Protein AF-A0A920DQY4-F1 (afdb_monomer)

Nearest PDB structures (foldseek):
  8xi3-assembly1_B  TM=8.177E-01  e=1.450E-01  Mus musculus
  8gg8-assembly1_B  TM=8.159E-01  e=5.086E-01  Homo sapiens
  5m8c-assembly2_B  TM=7.732E-01  e=5.086E-01  Saccharomyces cerevisiae
  9cny-assembly1_B  TM=6.559E-01  e=1.634E-01  Escherichia coli
  8ro2-assembly1_T  TM=5.358E-01  e=4.005E-01  Homo sapiens

Secondary structure (DSSP, 8-state):
--HHHHHHHHHHHHHHHTT-----------SS--SSEEEEEESSSSEEEEEETTS-EEEEETTT--EEEEEPPP-----

Radius of gyration: 25.87 Å; Cα contacts (8 Å, |Δi|>4): 91; chains: 1; bounding box: 51×22×81 Å

Sequence (79 aa):
MNSLLNKTFFLIIFLYSQFIKSYEFNIRQVGDTFDDPWSLAFIDEDKFLLSEMPGNLKVISLDTGELIYSVKRGTASSI

Structure (mmCIF, N/CA/C/O backbone):
data_AF-A0A920DQY4-F1
#
_entry.id   AF-A0A920DQY4-F1
#
loop_
_atom_site.group_PDB
_atom_site.id
_atom_site.type_symbol
_atom_site.label_atom_id
_atom_site.label_alt_id
_atom_site.label_comp_id
_atom_site.label_asym_id
_atom_site.label_entity_id
_atom_site.label_seq_id
_atom_site.pdbx_PDB_ins_code
_atom_site.Cartn_x
_atom_site.Cartn_y
_atom_site.Cartn_z
_atom_site.occupancy
_atom_site.B_iso_or_equiv
_atom_site.auth_seq_id
_atom_site.auth_comp_id
_atom_site.auth_asym_id
_atom_site.auth_atom_id
_atom_site.pdbx_PDB_model_num
ATOM 1 N N . MET A 1 1 ? -30.868 14.633 53.009 1.00 53.66 1 MET A N 1
ATOM 2 C CA . MET A 1 1 ? -31.216 13.412 52.254 1.00 53.66 1 MET A CA 1
ATOM 3 C C . MET A 1 1 ? -30.210 13.152 51.116 1.00 53.66 1 MET A C 1
ATOM 5 O O . MET A 1 1 ? -30.603 12.696 50.055 1.00 53.66 1 MET A O 1
ATOM 9 N N . ASN A 1 2 ? -28.912 13.478 51.285 1.00 64.31 2 ASN A N 1
ATOM 10 C CA . ASN A 1 2 ? -28.100 13.870 50.112 1.00 64.31 2 ASN A CA 1
ATOM 11 C C . ASN A 1 2 ? -26.736 13.151 49.984 1.00 64.31 2 ASN A C 1
ATOM 13 O O . ASN A 1 2 ? -26.173 13.130 48.902 1.00 64.31 2 ASN A O 1
ATOM 17 N N . SER A 1 3 ? -26.183 12.536 51.041 1.00 68.56 3 SER A N 1
ATOM 18 C CA . SER A 1 3 ? -24.823 11.949 50.991 1.00 68.56 3 SER A CA 1
ATOM 19 C C . SER A 1 3 ? -24.763 10.598 50.262 1.00 68.56 3 SER A C 1
ATOM 21 O O . SER A 1 3 ? -23.895 10.387 49.417 1.00 68.56 3 SER A O 1
ATOM 23 N N . LEU A 1 4 ? -25.716 9.698 50.535 1.00 75.19 4 LEU A N 1
ATOM 24 C CA . LEU A 1 4 ? -25.826 8.411 49.835 1.00 75.19 4 LEU A CA 1
ATOM 25 C C . LEU A 1 4 ? -26.141 8.602 48.348 1.00 75.19 4 LEU A C 1
ATOM 27 O O . LEU A 1 4 ? -25.484 7.992 47.515 1.00 75.19 4 LEU A O 1
ATOM 31 N N . LEU A 1 5 ? -27.068 9.508 48.025 1.00 80.69 5 LEU A N 1
ATOM 32 C CA . LEU A 1 5 ? -27.441 9.826 46.646 1.00 80.69 5 LEU A CA 1
ATOM 33 C C . LEU A 1 5 ? -26.238 10.347 45.840 1.00 80.69 5 LEU A C 1
ATOM 35 O O . LEU A 1 5 ? -26.005 9.897 44.722 1.00 80.69 5 LEU A O 1
ATOM 39 N N . ASN A 1 6 ? -25.420 11.219 46.443 1.00 80.62 6 ASN A N 1
ATOM 40 C CA . ASN A 1 6 ? -24.197 11.728 45.822 1.00 80.62 6 ASN A CA 1
ATOM 41 C C . ASN A 1 6 ? -23.171 10.610 45.581 1.00 80.62 6 ASN A C 1
ATOM 43 O O . ASN A 1 6 ? -22.597 10.535 44.500 1.00 80.62 6 ASN A O 1
ATOM 47 N N . LYS A 1 7 ? -22.957 9.710 46.551 1.00 85.31 7 LYS A N 1
ATOM 48 C CA . LYS A 1 7 ? -22.042 8.565 46.382 1.00 85.31 7 LYS A CA 1
ATOM 49 C C . LYS A 1 7 ? -22.499 7.630 45.264 1.00 85.31 7 LYS A C 1
ATOM 51 O O . LYS A 1 7 ? -21.680 7.217 44.450 1.00 85.31 7 LYS A O 1
ATOM 56 N N . THR A 1 8 ? -23.797 7.335 45.198 1.00 89.88 8 THR A N 1
ATOM 57 C CA . THR A 1 8 ? -24.382 6.525 44.123 1.00 89.88 8 THR A CA 1
ATOM 58 C C . THR A 1 8 ? -24.215 7.206 42.765 1.00 89.88 8 THR A C 1
ATOM 60 O O . THR A 1 8 ? -23.840 6.549 41.801 1.00 89.88 8 THR A O 1
ATOM 63 N N . PHE A 1 9 ? -24.406 8.523 42.690 1.00 90.75 9 PHE A N 1
ATOM 64 C CA . PHE A 1 9 ? -24.202 9.300 41.467 1.00 90.75 9 PHE A CA 1
ATOM 65 C C . PHE A 1 9 ? -22.743 9.274 40.980 1.00 90.75 9 PHE A C 1
ATOM 67 O O . PHE A 1 9 ? -22.493 9.007 39.806 1.00 90.75 9 PHE A O 1
ATOM 74 N N . PHE A 1 10 ? -21.770 9.459 41.880 1.00 87.69 10 PHE A N 1
ATOM 75 C CA . PHE A 1 10 ? -20.346 9.330 41.545 1.00 87.69 10 PHE A CA 1
ATOM 76 C C . PHE A 1 10 ? -19.977 7.916 41.085 1.00 87.69 10 PHE A C 1
ATOM 78 O O . PHE A 1 10 ? -19.209 7.770 40.136 1.00 87.69 10 PHE A O 1
ATOM 85 N N . LEU A 1 11 ? -20.542 6.883 41.717 1.00 91.50 11 LEU A N 1
ATOM 86 C CA . LEU A 1 11 ? -20.325 5.492 41.317 1.00 91.50 11 LEU A CA 1
ATOM 87 C C . LEU A 1 11 ? -20.844 5.242 39.896 1.00 91.50 11 LEU A C 1
ATOM 89 O O . LEU A 1 11 ? -20.158 4.618 39.095 1.00 91.50 11 LEU A O 1
ATOM 93 N N . ILE A 1 12 ? -22.024 5.773 39.568 1.00 91.31 12 ILE A N 1
ATOM 94 C CA . ILE A 1 12 ? -22.600 5.683 38.225 1.00 91.31 12 ILE A CA 1
ATOM 95 C C . ILE A 1 12 ? -21.660 6.355 37.218 1.00 91.31 12 ILE A C 1
ATOM 97 O O . ILE A 1 12 ? -21.234 5.700 36.275 1.00 91.31 12 ILE A O 1
ATOM 101 N N . ILE A 1 13 ? -21.245 7.605 37.443 1.00 88.62 13 ILE A N 1
ATOM 102 C CA . ILE A 1 13 ? -20.311 8.303 36.538 1.00 88.62 13 ILE A CA 1
ATOM 103 C C . ILE A 1 13 ? -19.007 7.513 36.349 1.00 88.62 13 ILE A C 1
ATOM 105 O O . ILE A 1 13 ? -18.523 7.375 35.225 1.00 88.62 13 ILE A O 1
ATOM 109 N N . PHE A 1 14 ? -18.453 6.965 37.432 1.00 87.31 14 PHE A N 1
ATOM 110 C CA . PHE A 1 14 ? -17.224 6.176 37.389 1.00 87.31 14 PHE A CA 1
ATOM 111 C C . PHE A 1 14 ? -17.381 4.874 36.590 1.00 87.31 14 PHE A C 1
ATOM 113 O O . PHE A 1 14 ? -16.483 4.507 35.840 1.00 87.31 14 PHE A O 1
ATOM 120 N N . LEU A 1 15 ? -18.523 4.194 36.700 1.00 88.62 15 LEU A N 1
ATOM 121 C CA . LEU A 1 15 ? -18.806 2.991 35.914 1.00 88.62 15 LEU A CA 1
ATOM 122 C C . LEU A 1 15 ? -19.042 3.322 34.433 1.00 8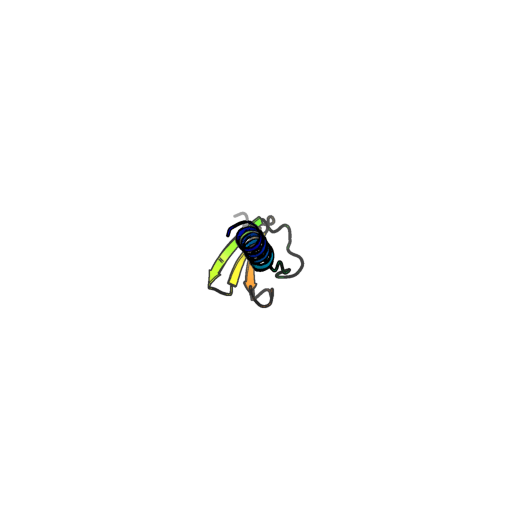8.62 15 LEU A C 1
ATOM 124 O O . LEU A 1 15 ? -18.585 2.583 33.566 1.00 88.62 15 LEU A O 1
ATOM 128 N N . TYR A 1 16 ? -19.699 4.447 34.130 1.00 84.75 16 TYR A N 1
ATOM 129 C CA . TYR A 1 16 ? -19.941 4.892 32.754 1.00 8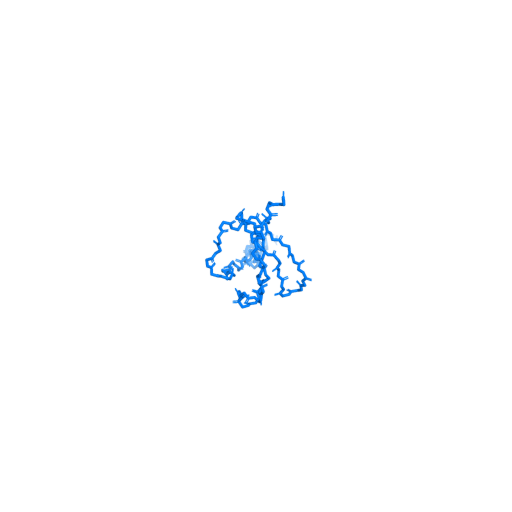4.75 16 TYR A CA 1
ATOM 130 C C . TYR A 1 16 ? -18.665 5.354 32.032 1.00 84.75 16 TYR A C 1
ATOM 132 O O . TYR A 1 16 ? -18.571 5.200 30.815 1.00 84.75 16 TYR A O 1
ATOM 140 N N . SER A 1 17 ? -17.656 5.859 32.750 1.00 79.88 17 SER A N 1
ATOM 141 C CA . SER A 1 17 ? -16.384 6.272 32.135 1.00 79.88 17 SER A CA 1
ATOM 142 C C . SER A 1 17 ? -15.604 5.105 31.516 1.00 79.88 17 SER A C 1
ATOM 144 O O . SER A 1 17 ? -14.879 5.309 30.547 1.00 79.88 17 SER A O 1
ATOM 146 N N . GLN A 1 18 ? -15.807 3.875 32.005 1.00 76.69 18 GLN A N 1
ATOM 147 C CA . GLN A 1 18 ? -15.184 2.664 31.452 1.00 76.69 18 GLN A CA 1
ATOM 148 C C . GLN A 1 18 ? -15.737 2.284 30.067 1.00 76.69 18 GLN A C 1
ATOM 150 O O . GLN A 1 18 ? -15.115 1.510 29.345 1.00 76.69 18 GLN A O 1
ATOM 155 N N . PHE A 1 19 ? -16.901 2.823 29.681 1.00 74.50 19 PHE A N 1
ATOM 156 C CA . PHE A 1 19 ? -17.518 2.584 28.371 1.00 74.50 19 PHE A CA 1
ATOM 157 C C . PHE A 1 19 ? -17.067 3.580 27.297 1.00 74.50 19 PHE A C 1
ATOM 159 O O . PHE A 1 19 ? -17.463 3.447 26.137 1.00 74.50 19 PHE A O 1
ATOM 166 N N . ILE A 1 20 ? -16.229 4.560 27.649 1.00 76.75 20 ILE A N 1
ATOM 167 C CA . ILE A 1 20 ? -15.587 5.436 26.670 1.00 76.75 20 ILE A CA 1
ATOM 168 C C . ILE A 1 20 ? -14.506 4.608 25.973 1.00 76.75 20 ILE A C 1
ATOM 170 O O . ILE A 1 20 ? -13.366 4.527 26.424 1.00 76.75 20 ILE A O 1
ATOM 174 N N . LYS A 1 21 ? -14.885 3.941 24.880 1.00 70.56 21 LYS A N 1
ATOM 175 C CA . LYS A 1 21 ? -13.931 3.239 24.023 1.00 70.56 21 LYS A CA 1
ATOM 176 C C . LYS A 1 21 ? -12.975 4.262 23.418 1.00 70.56 21 LYS A C 1
ATOM 178 O O . LYS A 1 21 ? -13.411 5.201 22.751 1.00 70.56 21 LYS A O 1
ATOM 183 N N . SER A 1 22 ? -11.677 4.076 23.635 1.00 70.06 22 SER A N 1
ATOM 184 C CA . SER A 1 22 ? -10.669 4.752 22.825 1.00 70.06 22 SER A CA 1
ATOM 185 C C . SER A 1 22 ? -10.834 4.316 21.371 1.00 70.06 22 SER A C 1
ATOM 187 O O . SER A 1 22 ? -11.151 3.154 21.115 1.00 70.06 22 SER A O 1
ATOM 189 N N . TYR A 1 23 ? -10.600 5.225 20.423 1.00 77.06 23 TYR A N 1
ATOM 190 C CA . TYR A 1 23 ? -10.454 4.833 19.023 1.00 77.06 23 TYR A CA 1
ATOM 191 C C . TYR A 1 23 ? -9.312 3.819 18.922 1.00 77.06 23 TYR A C 1
ATOM 193 O O . TYR A 1 23 ? -8.156 4.147 19.183 1.00 77.06 23 TYR A O 1
ATOM 201 N N . GLU A 1 24 ? -9.655 2.574 18.608 1.00 79.69 24 GLU A N 1
ATOM 202 C CA . GLU A 1 24 ? -8.689 1.510 18.379 1.00 79.69 24 GLU A CA 1
ATOM 203 C C . GLU A 1 24 ? -8.327 1.524 16.896 1.00 79.69 24 GLU A C 1
ATOM 205 O O . GLU A 1 24 ? -9.142 1.201 16.030 1.00 79.69 24 GLU A O 1
ATOM 210 N N . PHE A 1 25 ? -7.112 1.973 16.592 1.00 85.12 25 PHE A N 1
ATOM 211 C CA . PHE A 1 25 ? -6.592 1.941 15.234 1.00 85.12 25 PHE A CA 1
ATOM 212 C C . PHE A 1 25 ? -6.044 0.543 14.951 1.00 85.12 25 PHE A C 1
ATOM 214 O O . PHE A 1 25 ? -5.063 0.124 15.561 1.00 85.12 25 PHE A O 1
ATOM 221 N N . ASN A 1 26 ? -6.656 -0.167 14.003 1.00 85.38 26 ASN A N 1
ATOM 222 C CA . ASN A 1 26 ? -6.083 -1.397 13.465 1.00 85.38 26 ASN A CA 1
ATOM 223 C C . ASN A 1 26 ? -5.042 -1.039 12.403 1.00 85.38 26 ASN A C 1
ATOM 225 O O . ASN A 1 26 ? -5.382 -0.709 11.267 1.00 85.38 26 ASN A O 1
ATOM 229 N N . ILE A 1 27 ? -3.770 -1.081 12.792 1.00 90.25 27 ILE A N 1
ATOM 230 C CA . ILE A 1 27 ? -2.649 -0.927 11.866 1.00 90.25 27 ILE A CA 1
ATOM 231 C C . ILE A 1 27 ? -2.332 -2.307 11.299 1.00 90.25 27 ILE A C 1
ATOM 233 O O . ILE A 1 27 ? -2.005 -3.228 12.045 1.00 90.25 27 ILE A O 1
ATOM 237 N N . ARG A 1 28 ? -2.412 -2.444 9.975 1.00 91.06 28 ARG A N 1
ATOM 238 C CA . ARG A 1 28 ? -1.993 -3.649 9.257 1.00 91.06 28 ARG A CA 1
ATOM 239 C C . ARG A 1 28 ? -0.944 -3.304 8.214 1.00 91.06 28 ARG A C 1
ATOM 241 O O . ARG A 1 28 ? -0.964 -2.212 7.649 1.00 91.06 28 ARG A O 1
ATOM 248 N N . GLN A 1 29 ? -0.057 -4.251 7.947 1.00 91.25 29 GLN A N 1
ATOM 249 C CA . GLN A 1 29 ? 0.845 -4.161 6.809 1.00 91.25 29 GLN A CA 1
ATOM 250 C C . GLN A 1 29 ? 0.046 -4.354 5.513 1.00 91.25 29 GLN A C 1
ATOM 252 O O . GLN A 1 29 ? -0.818 -5.230 5.437 1.00 91.25 29 GLN A O 1
ATOM 257 N N . VAL A 1 30 ? 0.328 -3.523 4.510 1.00 93.38 30 VAL A N 1
ATOM 258 C CA . VAL A 1 30 ? -0.259 -3.612 3.169 1.00 93.38 30 VAL A CA 1
ATOM 259 C C . VAL A 1 30 ? 0.880 -3.730 2.168 1.00 93.38 30 VAL A C 1
ATOM 261 O O . VAL A 1 30 ? 1.677 -2.804 2.024 1.00 93.38 30 VAL A O 1
ATOM 264 N N . GLY A 1 31 ? 0.944 -4.874 1.494 1.00 88.75 31 GLY A N 1
ATOM 265 C CA . GLY A 1 31 ? 2.031 -5.215 0.586 1.00 88.75 31 GLY A CA 1
ATOM 266 C C . GLY A 1 31 ? 3.273 -5.760 1.285 1.00 88.75 31 GLY A C 1
ATOM 267 O O . GLY A 1 31 ? 3.353 -5.860 2.512 1.00 88.75 31 GLY A O 1
ATOM 268 N N . ASP A 1 32 ? 4.231 -6.164 0.460 1.00 82.44 32 ASP A N 1
ATOM 269 C CA . ASP A 1 32 ? 5.494 -6.748 0.897 1.00 82.44 32 ASP A CA 1
ATOM 270 C C . ASP A 1 32 ? 6.614 -5.690 0.833 1.00 82.44 32 ASP A C 1
ATOM 272 O O . ASP A 1 32 ? 6.415 -4.531 1.201 1.00 82.44 32 ASP A O 1
ATOM 276 N N . THR A 1 33 ? 7.799 -6.064 0.361 1.00 88.19 33 THR A N 1
ATOM 277 C CA . THR A 1 33 ? 8.951 -5.168 0.283 1.00 88.19 33 THR A CA 1
ATOM 278 C C . THR A 1 33 ? 8.858 -4.260 -0.952 1.00 88.19 33 THR A C 1
ATOM 280 O O . THR A 1 33 ? 8.825 -4.733 -2.092 1.00 88.19 33 THR A O 1
ATOM 283 N N . PHE A 1 34 ? 8.839 -2.943 -0.729 1.00 91.44 34 PHE A N 1
ATOM 284 C CA . PHE A 1 34 ? 8.936 -1.907 -1.765 1.00 91.44 34 PHE A CA 1
ATOM 285 C C . PHE A 1 34 ? 10.336 -1.280 -1.777 1.00 91.44 34 PHE A C 1
ATOM 287 O O . PHE A 1 34 ? 11.014 -1.253 -0.752 1.00 91.44 34 PHE A O 1
ATOM 294 N N . ASP A 1 35 ? 10.763 -0.792 -2.938 1.00 92.81 35 ASP A N 1
ATOM 295 C CA . ASP A 1 35 ? 12.083 -0.193 -3.152 1.00 92.81 35 ASP A CA 1
ATOM 296 C C . ASP A 1 35 ? 12.019 1.306 -2.829 1.00 92.81 35 ASP A C 1
ATOM 298 O O . ASP A 1 35 ? 11.598 2.108 -3.662 1.00 92.81 35 ASP A O 1
ATOM 302 N N . ASP A 1 36 ? 12.337 1.667 -1.583 1.00 94.06 36 ASP A N 1
ATOM 303 C CA . ASP A 1 36 ? 12.266 3.038 -1.058 1.00 94.06 36 ASP A CA 1
ATOM 304 C C . ASP A 1 36 ? 10.942 3.759 -1.417 1.00 94.06 36 ASP A C 1
ATOM 306 O O . ASP A 1 36 ? 10.935 4.718 -2.205 1.00 94.06 36 ASP A O 1
ATOM 310 N N . PRO A 1 37 ? 9.789 3.303 -0.878 1.00 94.75 37 PRO A N 1
ATOM 311 C CA . PRO A 1 37 ? 8.488 3.911 -1.151 1.00 94.75 37 PRO A CA 1
ATOM 312 C C . PRO A 1 37 ? 8.487 5.394 -0.761 1.00 94.75 37 PRO A C 1
ATOM 314 O O . PRO A 1 37 ? 8.834 5.761 0.360 1.00 94.75 37 PRO A O 1
ATOM 317 N N . TRP A 1 38 ? 8.084 6.251 -1.697 1.00 95.94 38 TRP A N 1
ATOM 318 C CA . TRP A 1 38 ? 8.258 7.700 -1.610 1.00 95.94 38 TRP A CA 1
ATOM 319 C C . TRP A 1 38 ? 6.939 8.459 -1.433 1.00 95.94 38 TRP A C 1
ATOM 321 O O . TRP A 1 38 ? 6.857 9.395 -0.639 1.00 95.94 38 TRP A O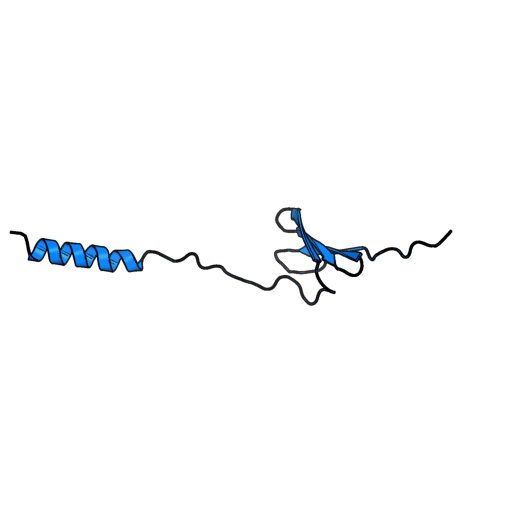 1
ATOM 331 N N . SER A 1 39 ? 5.886 8.073 -2.160 1.00 96.12 39 SER A N 1
ATOM 332 C CA . SER A 1 39 ? 4.552 8.672 -2.017 1.00 96.12 39 SER A CA 1
ATOM 333 C C . SER A 1 39 ? 3.430 7.710 -2.397 1.00 96.12 39 SER A C 1
ATOM 335 O O . SER A 1 39 ? 3.646 6.765 -3.155 1.00 96.12 39 SER A O 1
ATOM 337 N N . LEU A 1 40 ? 2.223 7.975 -1.892 1.00 96.44 40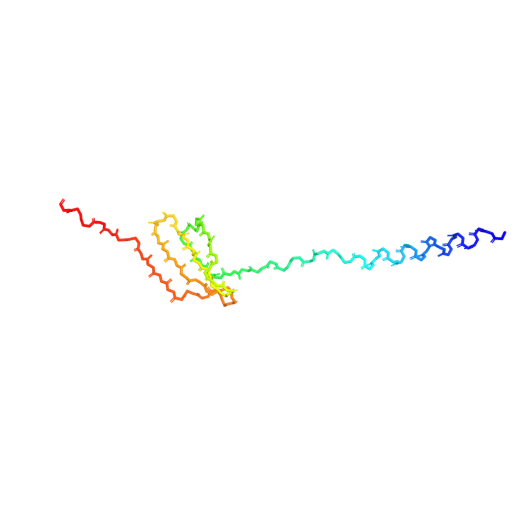 LEU A N 1
ATOM 338 C CA . LEU A 1 40 ? 1.021 7.183 -2.143 1.00 96.44 40 LEU A CA 1
ATOM 339 C C . LEU A 1 40 ? -0.158 8.090 -2.511 1.00 96.44 40 LEU A C 1
ATOM 341 O O . LEU A 1 40 ? -0.345 9.142 -1.899 1.00 96.44 40 LEU A O 1
ATOM 345 N N . ALA A 1 41 ? -0.969 7.662 -3.480 1.00 97.75 41 ALA A N 1
ATOM 346 C CA . ALA A 1 41 ? -2.235 8.301 -3.829 1.00 97.75 41 ALA A CA 1
ATOM 347 C C . ALA A 1 41 ? -3.304 7.250 -4.149 1.00 97.75 41 ALA A C 1
ATOM 349 O O . ALA A 1 41 ? -3.062 6.341 -4.942 1.00 97.75 41 ALA A O 1
ATOM 350 N N . PHE A 1 42 ? -4.494 7.381 -3.567 1.00 97.69 42 PHE A N 1
ATOM 351 C CA . PHE A 1 42 ? -5.627 6.527 -3.922 1.00 97.69 42 PHE A CA 1
ATOM 352 C C . PHE A 1 42 ? -6.083 6.810 -5.352 1.00 97.69 42 PHE A C 1
ATOM 354 O O . PHE A 1 42 ? -6.219 7.969 -5.749 1.00 97.69 42 PHE A O 1
ATOM 361 N N . ILE A 1 43 ? -6.311 5.743 -6.114 1.00 97.06 43 ILE A N 1
ATOM 362 C CA . ILE A 1 43 ? -6.871 5.813 -7.470 1.00 97.06 43 ILE A CA 1
ATOM 363 C C . ILE A 1 43 ? -8.314 5.293 -7.511 1.00 97.06 43 ILE A C 1
ATOM 365 O O . ILE A 1 43 ? -9.064 5.678 -8.403 1.00 97.06 43 ILE A O 1
ATOM 369 N N . ASP A 1 44 ? -8.705 4.471 -6.532 1.00 96.62 44 ASP A N 1
ATOM 370 C CA . ASP A 1 44 ? -10.087 4.130 -6.184 1.00 96.62 44 ASP A CA 1
ATOM 371 C C . ASP A 1 44 ? -10.162 3.659 -4.710 1.00 96.62 44 ASP A C 1
ATOM 373 O O . ASP A 1 44 ? -9.212 3.860 -3.951 1.00 96.62 44 ASP A O 1
ATOM 377 N N . GLU A 1 45 ? -11.295 3.086 -4.287 1.00 96.56 45 GLU A N 1
ATOM 378 C CA . GLU A 1 45 ? -11.534 2.649 -2.899 1.00 96.56 45 GLU A CA 1
ATOM 379 C C . GLU A 1 45 ? -10.628 1.495 -2.436 1.00 96.56 45 GLU A C 1
ATOM 381 O O . GLU A 1 45 ? -10.367 1.376 -1.240 1.00 96.56 45 GLU A O 1
ATOM 386 N N . ASP A 1 46 ? -10.134 0.663 -3.359 1.00 96.50 46 ASP A N 1
ATOM 387 C CA . ASP A 1 46 ? -9.318 -0.519 -3.052 1.00 96.50 46 ASP A CA 1
ATOM 388 C C . ASP A 1 46 ? -7.949 -0.491 -3.747 1.00 96.50 46 ASP A C 1
ATOM 390 O O . ASP A 1 46 ? -7.185 -1.448 -3.699 1.00 96.50 46 ASP A O 1
ATOM 394 N N . LYS A 1 47 ? -7.592 0.597 -4.429 1.00 97.44 47 LYS A N 1
ATOM 395 C CA . LYS A 1 47 ? -6.313 0.690 -5.133 1.00 97.44 47 LYS A CA 1
ATOM 396 C C . LYS A 1 47 ? -5.622 2.000 -4.858 1.00 97.44 47 LYS A C 1
ATOM 398 O O . LYS A 1 47 ? -6.217 3.080 -4.895 1.00 97.44 47 LYS A O 1
ATOM 403 N N . PHE A 1 48 ? -4.313 1.904 -4.691 1.00 97.38 48 PHE A N 1
ATOM 404 C CA . PHE A 1 48 ? -3.447 3.065 -4.612 1.00 97.38 48 PHE A CA 1
ATOM 405 C C . PHE A 1 48 ? -2.271 2.948 -5.573 1.00 97.38 48 PHE A C 1
ATOM 407 O O . PHE A 1 48 ? -1.756 1.865 -5.856 1.00 97.38 48 PHE A O 1
ATOM 414 N N . LEU A 1 49 ? -1.854 4.105 -6.075 1.00 97.44 49 LEU A N 1
ATOM 415 C CA . LEU A 1 49 ? -0.589 4.298 -6.751 1.00 97.44 49 LEU A CA 1
ATOM 416 C C . LEU A 1 49 ? 0.489 4.542 -5.693 1.00 97.44 49 LEU A C 1
ATOM 418 O O . LEU A 1 49 ? 0.342 5.426 -4.850 1.00 97.44 49 LEU A O 1
ATOM 422 N N . LEU A 1 50 ? 1.572 3.782 -5.767 1.00 96.94 50 LEU A N 1
ATOM 423 C CA . LEU A 1 50 ? 2.780 3.931 -4.972 1.00 96.94 50 LEU A CA 1
ATOM 424 C C . LEU A 1 50 ? 3.914 4.393 -5.887 1.00 96.94 50 LEU A C 1
ATOM 426 O O . LEU A 1 50 ? 4.183 3.757 -6.909 1.00 96.94 50 LEU A O 1
ATOM 430 N N . SER A 1 51 ? 4.578 5.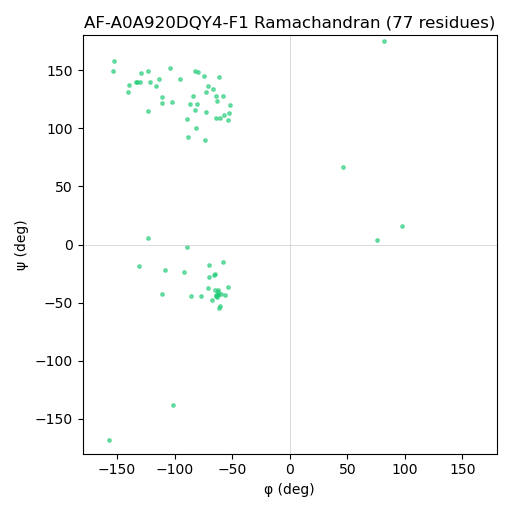486 -5.522 1.00 96.69 51 SER A N 1
ATOM 431 C CA . SER A 1 51 ? 5.843 5.878 -6.137 1.00 96.69 51 SER A CA 1
ATOM 432 C C . SER A 1 51 ? 7.016 5.376 -5.306 1.00 96.69 51 SER A C 1
ATOM 434 O O . SER A 1 51 ? 6.966 5.371 -4.078 1.00 96.69 51 SER A O 1
ATOM 436 N N . GLU A 1 52 ? 8.066 4.946 -5.990 1.00 95.88 52 GLU A N 1
ATOM 437 C CA . GLU A 1 52 ? 9.323 4.479 -5.410 1.00 95.88 52 GLU A CA 1
ATOM 438 C C . GLU A 1 52 ? 10.441 5.458 -5.792 1.00 95.88 52 G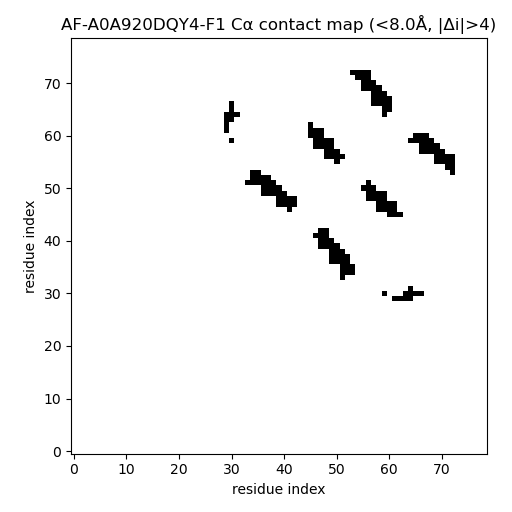LU A C 1
ATOM 440 O O . GLU A 1 52 ? 10.456 5.967 -6.919 1.00 95.88 52 GLU A O 1
ATOM 445 N N . MET A 1 53 ? 11.387 5.723 -4.885 1.00 94.62 53 MET A N 1
ATOM 446 C CA . MET A 1 53 ? 12.496 6.666 -5.107 1.00 94.62 53 MET A CA 1
ATOM 447 C C . MET A 1 53 ? 13.316 6.394 -6.393 1.00 94.62 53 MET A C 1
ATOM 449 O O . MET A 1 53 ? 13.662 7.359 -7.082 1.00 94.62 53 MET A O 1
ATOM 453 N N . PRO A 1 54 ? 13.568 5.133 -6.811 1.00 92.44 54 PRO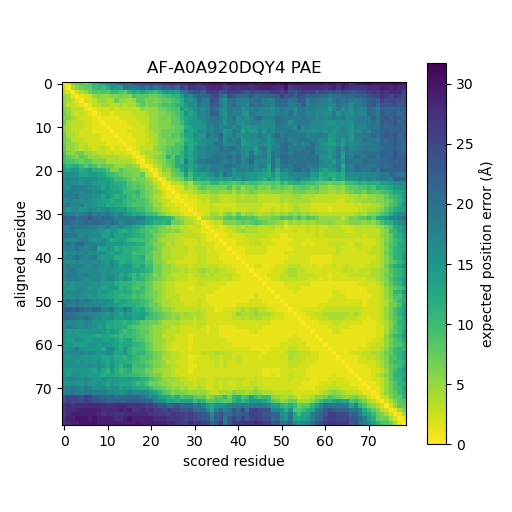 A N 1
ATOM 454 C CA . PRO A 1 54 ? 14.170 4.812 -8.114 1.00 92.44 54 PRO A CA 1
ATOM 455 C C . PRO A 1 54 ? 13.402 5.337 -9.343 1.00 92.44 54 PRO A C 1
ATOM 457 O O . PRO A 1 54 ? 13.942 5.381 -10.454 1.00 92.44 54 PRO A O 1
ATOM 460 N N . GLY A 1 55 ? 12.146 5.751 -9.162 1.00 93.44 55 GLY A N 1
ATOM 461 C CA . GLY A 1 55 ? 11.257 6.261 -10.201 1.00 93.44 55 GLY A CA 1
ATOM 462 C C . GLY A 1 55 ? 10.286 5.218 -10.753 1.00 93.44 55 GLY A C 1
ATOM 463 O O . GLY A 1 55 ? 9.729 5.431 -11.831 1.00 93.44 55 GLY A O 1
ATOM 464 N N . ASN A 1 56 ? 10.093 4.093 -10.059 1.00 94.50 56 ASN A N 1
ATOM 465 C CA . ASN A 1 56 ? 9.042 3.143 -10.414 1.00 94.50 56 ASN A CA 1
ATOM 466 C C . ASN A 1 56 ? 7.690 3.638 -9.890 1.00 94.50 56 ASN A C 1
ATOM 468 O O . ASN A 1 56 ? 7.601 4.263 -8.832 1.00 94.50 56 ASN A O 1
ATOM 472 N N . LEU A 1 57 ? 6.633 3.305 -10.621 1.00 96.00 57 LEU A N 1
ATOM 473 C CA . LEU A 1 57 ? 5.253 3.462 -10.182 1.00 96.00 57 LEU A CA 1
ATOM 474 C C . LEU A 1 57 ? 4.609 2.079 -10.078 1.00 96.00 57 LEU A C 1
ATOM 476 O O . LEU A 1 57 ? 4.787 1.236 -10.962 1.00 96.00 57 LEU A O 1
ATOM 480 N N . LYS A 1 58 ? 3.862 1.836 -9.004 1.00 96.25 58 LYS A N 1
ATOM 481 C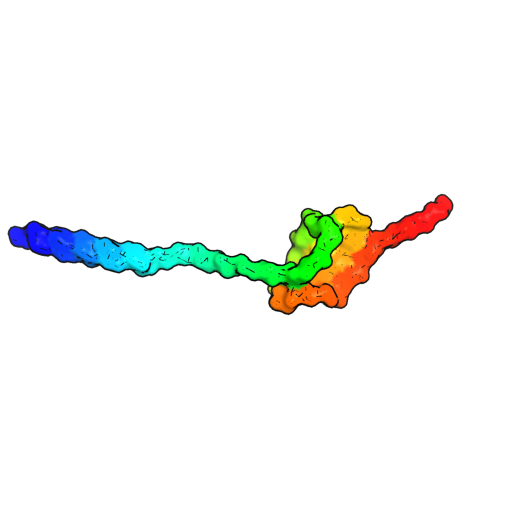 CA . LYS A 1 58 ? 3.165 0.572 -8.738 1.00 96.25 58 LYS A CA 1
ATOM 482 C C . LYS A 1 58 ? 1.706 0.836 -8.389 1.00 96.25 58 LYS A C 1
ATOM 484 O O . LYS A 1 58 ? 1.415 1.774 -7.662 1.00 96.25 58 LYS A O 1
ATOM 489 N N . VAL A 1 59 ? 0.799 0.007 -8.888 1.00 97.31 59 VAL A N 1
ATOM 490 C CA . VAL A 1 59 ? -0.605 -0.032 -8.463 1.00 97.31 59 VAL A CA 1
ATOM 491 C C . VAL A 1 59 ? -0.773 -1.229 -7.543 1.00 97.31 59 VAL A C 1
ATOM 493 O O . VAL A 1 59 ? -0.470 -2.350 -7.953 1.00 97.31 59 VAL A O 1
ATOM 496 N N . ILE A 1 60 ? -1.242 -0.988 -6.325 1.00 97.44 60 ILE A N 1
ATOM 497 C CA . ILE A 1 60 ? -1.360 -1.988 -5.262 1.00 97.44 60 ILE A CA 1
ATOM 498 C C . ILE A 1 60 ? -2.822 -2.082 -4.814 1.00 97.44 60 ILE A C 1
ATOM 500 O O . ILE A 1 60 ? -3.485 -1.047 -4.702 1.00 97.44 60 ILE A O 1
ATOM 504 N N . SER A 1 61 ? -3.317 -3.297 -4.558 1.00 96.94 61 SER A N 1
ATOM 505 C CA . SER A 1 61 ? -4.603 -3.494 -3.872 1.00 96.94 61 SER A CA 1
ATOM 506 C C . SER A 1 61 ? -4.454 -3.159 -2.390 1.00 96.94 61 SER A C 1
ATOM 508 O O . SER A 1 61 ? -3.531 -3.631 -1.727 1.00 96.94 61 SER A O 1
ATOM 510 N N . LEU A 1 62 ? -5.364 -2.354 -1.852 1.00 95.75 62 LEU A N 1
ATOM 511 C CA . LEU A 1 62 ? -5.411 -2.052 -0.434 1.00 95.75 62 LEU A CA 1
ATOM 512 C C . LEU A 1 62 ? -5.794 -3.306 0.354 1.00 95.75 62 LEU A C 1
ATOM 514 O O . LEU A 1 62 ? -5.137 -3.602 1.350 1.00 95.75 62 LEU A O 1
ATOM 518 N N . ASP A 1 63 ? -6.832 -4.034 -0.058 1.00 94.38 63 ASP A N 1
ATOM 519 C CA . ASP A 1 63 ? -7.336 -5.211 0.651 1.00 94.38 63 ASP A CA 1
ATOM 520 C C . ASP A 1 63 ? -6.270 -6.310 0.740 1.00 94.38 63 ASP A C 1
ATOM 522 O O . ASP A 1 63 ? -5.873 -6.697 1.843 1.00 94.38 63 ASP A O 1
ATOM 526 N N . THR A 1 64 ? -5.702 -6.721 -0.400 1.00 95.00 64 THR A N 1
ATOM 527 C CA . THR A 1 64 ? -4.760 -7.854 -0.451 1.00 95.00 64 THR A CA 1
ATOM 528 C C . THR A 1 64 ? -3.293 -7.457 -0.293 1.00 95.00 64 THR A C 1
ATOM 530 O O . THR A 1 64 ? -2.472 -8.280 0.108 1.00 95.00 64 THR A O 1
ATOM 533 N N . GLY A 1 65 ? -2.930 -6.207 -0.597 1.00 94.88 65 GLY A N 1
ATOM 534 C CA . GLY A 1 65 ? -1.533 -5.774 -0.687 1.00 94.88 65 GLY A CA 1
ATOM 535 C C . GLY A 1 65 ? -0.815 -6.226 -1.963 1.00 94.88 65 GLY A C 1
ATOM 536 O O . GLY A 1 65 ? 0.386 -5.995 -2.105 1.00 94.88 65 GLY A O 1
ATOM 537 N N . GLU A 1 66 ? -1.512 -6.874 -2.897 1.00 95.81 66 GLU A N 1
ATOM 538 C CA . GLU A 1 66 ? -0.899 -7.417 -4.108 1.00 95.81 66 GLU A CA 1
ATOM 539 C C . GLU A 1 66 ? -0.551 -6.329 -5.129 1.00 95.81 66 GLU A C 1
ATOM 541 O O . GLU A 1 66 ? -1.277 -5.349 -5.320 1.00 95.81 66 GLU A O 1
ATOM 546 N N . LEU A 1 67 ? 0.563 -6.538 -5.836 1.00 96.06 67 LEU A N 1
ATOM 547 C CA . LEU A 1 67 ? 0.946 -5.730 -6.987 1.00 96.06 67 LEU A CA 1
ATOM 548 C C . LEU A 1 67 ? 0.040 -6.053 -8.178 1.00 96.06 67 LEU A C 1
ATOM 550 O O . LEU A 1 67 ? 0.126 -7.133 -8.755 1.00 96.06 67 LEU A O 1
ATOM 554 N N . ILE A 1 68 ? -0.764 -5.080 -8.595 1.00 96.62 68 ILE A N 1
ATOM 555 C CA . ILE A 1 68 ? -1.654 -5.191 -9.757 1.00 96.62 68 ILE A CA 1
ATOM 556 C C . ILE A 1 68 ? -0.900 -4.831 -11.040 1.00 96.62 68 ILE A C 1
ATOM 558 O O . ILE A 1 68 ? -1.024 -5.500 -12.064 1.00 96.62 68 ILE A O 1
ATOM 562 N N . TYR A 1 69 ? -0.123 -3.747 -11.001 1.00 95.19 69 TYR A N 1
ATOM 563 C CA . TYR A 1 69 ? 0.592 -3.237 -12.168 1.00 95.19 69 TYR A CA 1
ATOM 564 C C . TYR A 1 69 ? 1.841 -2.460 -11.759 1.00 95.19 69 TYR A C 1
ATOM 566 O O . TYR A 1 69 ? 1.858 -1.818 -10.712 1.00 95.19 69 TYR A O 1
ATOM 574 N N . SER A 1 70 ? 2.883 -2.478 -12.591 1.00 94.69 70 SER A N 1
ATOM 575 C CA . SER A 1 70 ? 4.090 -1.683 -12.365 1.00 94.69 70 SER A CA 1
ATOM 576 C C . SER A 1 70 ? 4.622 -1.084 -13.659 1.00 94.69 70 SER A C 1
ATOM 578 O O . SER A 1 70 ? 4.725 -1.763 -14.680 1.00 94.69 70 SER A O 1
ATOM 580 N N . VAL A 1 71 ? 5.015 0.185 -13.579 1.00 94.38 71 VAL A N 1
ATOM 581 C CA . VAL A 1 71 ? 5.794 0.891 -14.593 1.00 94.38 71 VAL A CA 1
ATOM 582 C C . VAL A 1 71 ? 7.172 1.148 -14.013 1.00 94.38 71 VAL A C 1
ATOM 584 O O . VAL A 1 71 ? 7.308 1.802 -12.979 1.00 94.38 71 VAL A O 1
ATOM 587 N N . LYS A 1 72 ? 8.205 0.652 -14.690 1.00 92.19 72 LYS A N 1
ATOM 588 C CA . LYS A 1 72 ? 9.581 1.010 -14.355 1.00 92.19 72 LYS A CA 1
ATOM 589 C C . LYS A 1 72 ? 9.936 2.339 -14.996 1.00 92.19 72 LYS A C 1
ATOM 591 O O . LYS A 1 72 ? 9.463 2.645 -16.093 1.00 92.19 72 LYS A O 1
ATOM 596 N N . ARG A 1 73 ? 10.818 3.097 -14.345 1.00 86.31 73 ARG A N 1
ATOM 597 C CA . ARG A 1 73 ? 11.429 4.273 -14.964 1.00 86.31 73 ARG A CA 1
ATOM 598 C C . ARG A 1 73 ? 12.019 3.872 -16.318 1.00 86.31 73 ARG A C 1
ATOM 600 O O . ARG A 1 73 ? 12.905 3.022 -16.383 1.00 86.31 73 ARG A O 1
ATOM 607 N N . GLY A 1 74 ? 11.539 4.490 -17.394 1.00 79.50 74 GLY A N 1
ATOM 608 C CA . GLY A 1 74 ? 12.170 4.349 -18.700 1.00 79.50 74 GLY A CA 1
ATOM 609 C C . GLY A 1 74 ? 13.575 4.943 -18.643 1.00 79.50 74 GLY A C 1
ATOM 610 O O . GLY A 1 74 ? 13.749 6.092 -18.229 1.00 79.50 74 GLY A O 1
ATOM 611 N N . THR A 1 75 ? 14.588 4.182 -19.053 1.00 67.62 75 THR A N 1
ATOM 612 C CA . THR A 1 75 ? 15.855 4.783 -19.461 1.00 67.62 75 THR A CA 1
ATOM 613 C C . THR A 1 75 ? 15.544 5.620 -20.688 1.00 67.62 75 THR A C 1
ATOM 615 O O . THR A 1 75 ? 15.210 5.087 -21.745 1.00 67.62 75 THR A O 1
ATOM 618 N N . ALA A 1 76 ? 15.584 6.944 -20.545 1.00 62.22 76 ALA A N 1
ATOM 619 C CA . ALA A 1 76 ? 15.602 7.809 -21.708 1.00 62.22 76 ALA A CA 1
ATOM 620 C C . ALA A 1 76 ? 16.757 7.317 -22.591 1.00 62.22 76 ALA A C 1
ATOM 622 O O . ALA A 1 76 ? 17.912 7.360 -22.166 1.00 62.22 76 ALA A O 1
ATOM 623 N N . SER A 1 77 ? 16.447 6.779 -23.775 1.00 60.88 77 SER A N 1
ATOM 624 C CA . SER A 1 77 ? 17.466 6.657 -24.810 1.00 60.88 77 SER A CA 1
ATOM 625 C C . SER A 1 77 ? 17.903 8.080 -25.093 1.00 60.88 77 SER A C 1
ATOM 627 O O . SER A 1 77 ? 17.115 8.884 -25.587 1.00 60.88 77 SER A O 1
ATOM 629 N N . SER A 1 78 ? 19.119 8.406 -24.668 1.00 57.38 78 SER A N 1
ATOM 630 C CA . SER A 1 78 ? 19.824 9.601 -25.097 1.00 57.38 78 SER A CA 1
ATOM 631 C C . SER A 1 78 ? 19.852 9.580 -26.623 1.00 57.38 78 SER A C 1
ATOM 633 O O . SER A 1 78 ? 20.518 8.720 -27.204 1.00 57.38 78 SER A O 1
ATOM 635 N N . ILE A 1 79 ? 19.046 10.450 -27.229 1.00 54.12 79 ILE A N 1
ATOM 636 C CA . ILE A 1 79 ? 19.092 10.776 -28.656 1.00 54.12 79 ILE A CA 1
ATOM 637 C C . ILE A 1 79 ? 20.310 11.667 -28.884 1.00 54.12 79 ILE A C 1
ATOM 639 O O . ILE A 1 79 ? 20.513 12.576 -28.043 1.00 54.12 79 ILE A O 1
#

Mean predicted aligned error: 9.86 Å

Foldseek 3Di:
DPDVVVVVVVVVVVVVVVVPDDPDDDDDDAADDDAQWDDWDDPDPQWIWTAHPQGKIFIAGRVHSDTPDIDGDDPPPPD

pLDDT: mean 87.43, std 11.35, range [53.66, 97.75]

Solvent-accessible surface area (backbone atoms only — not comparable to full-atom values): 4970 Å² total; per-residue (Å²): 139,58,68,68,58,50,52,54,51,52,50,50,55,58,59,55,57,74,68,64,73,72,90,80,79,86,86,74,88,65,46,81,94,68,68,60,73,68,48,75,45,74,79,54,98,49,33,30,40,37,35,22,68,88,49,33,39,35,33,30,33,56,86,80,19,45,79,77,46,75,47,71,56,75,78,76,77,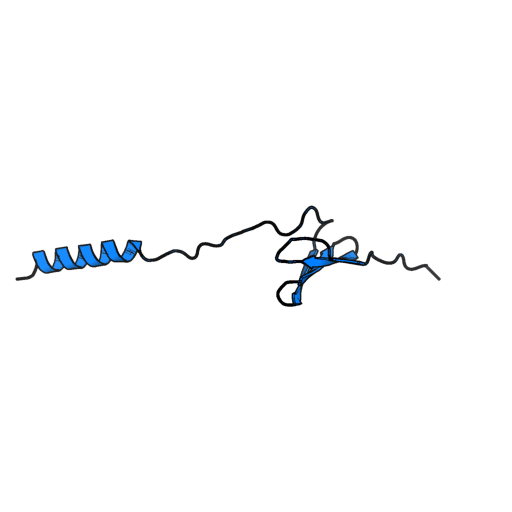84,123